Protein AF-A0A381PKL9-F1 (afdb_monomer_lite)

Organism: NCBI:txid408172

Radius of gyration: 19.22 Å; chains: 1; bounding box: 42×40×53 Å

Sequence (107 aa):
MIEPESISKLIPVLVLLILGIIESLGGLYFNDKRSKNDLTIELVCLTILPTLIQPTILAFVLFVMDLWFPFYEDYFINLFLLWHILAFIIFDDLTQYLWHRFSHENA

Structure (mmCIF, N/CA/C/O backbone):
data_AF-A0A381PKL9-F1
#
_entry.id   AF-A0A381PKL9-F1
#
loop_
_atom_site.group_PDB
_atom_site.id
_atom_site.type_symbol
_atom_site.label_atom_id
_atom_site.label_alt_id
_atom_site.label_comp_id
_atom_site.label_asym_id
_atom_site.label_entity_id
_atom_site.label_seq_id
_atom_site.pdbx_PDB_ins_code
_atom_site.Cartn_x
_atom_site.Cartn_y
_atom_site.Cartn_z
_atom_site.occupancy
_atom_site.B_iso_or_equiv
_atom_site.auth_seq_id
_atom_site.auth_comp_id
_atom_site.auth_asym_id
_atom_site.auth_atom_id
_atom_site.pdbx_PDB_model_num
ATOM 1 N N . MET A 1 1 ? 20.133 -21.449 5.971 1.00 54.34 1 MET A N 1
ATOM 2 C CA . MET A 1 1 ? 20.560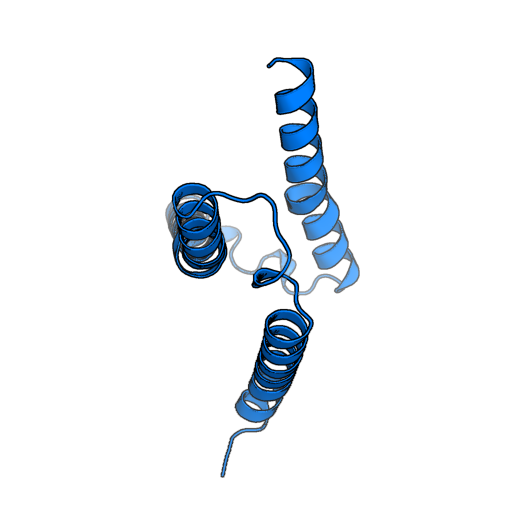 -20.045 6.161 1.00 54.34 1 MET A CA 1
ATOM 3 C C . MET A 1 1 ? 19.374 -19.170 5.816 1.00 54.34 1 MET A C 1
ATOM 5 O O . MET A 1 1 ? 18.737 -19.455 4.815 1.00 54.34 1 MET A O 1
ATOM 9 N N . ILE A 1 2 ? 19.030 -18.195 6.657 1.00 70.12 2 ILE A N 1
ATOM 10 C CA . ILE A 1 2 ? 17.964 -17.234 6.336 1.00 70.12 2 ILE A CA 1
ATOM 11 C C . ILE A 1 2 ? 18.514 -16.300 5.256 1.00 70.12 2 ILE A C 1
ATOM 13 O O . ILE A 1 2 ? 19.627 -15.795 5.404 1.00 70.12 2 ILE A O 1
ATOM 17 N N . GLU A 1 3 ? 17.773 -16.109 4.167 1.00 79.81 3 GLU A N 1
ATOM 18 C CA . GLU A 1 3 ? 18.209 -15.233 3.082 1.00 79.81 3 GLU A CA 1
ATOM 19 C C . GLU A 1 3 ? 18.245 -13.764 3.535 1.00 79.81 3 GLU A C 1
ATOM 21 O O . GLU A 1 3 ? 17.387 -13.343 4.317 1.00 79.81 3 GLU A O 1
ATOM 26 N N . PRO A 1 4 ? 19.206 -12.954 3.059 1.00 76.06 4 PRO A N 1
ATOM 27 C CA . PRO A 1 4 ? 19.341 -11.553 3.465 1.00 76.06 4 PRO A CA 1
ATOM 28 C C . PRO A 1 4 ? 18.072 -10.726 3.200 1.00 76.06 4 PRO A C 1
ATOM 30 O O . PRO A 1 4 ? 17.734 -9.843 3.988 1.00 76.06 4 PRO A O 1
ATOM 33 N N . GLU A 1 5 ? 17.311 -11.066 2.158 1.00 74.38 5 GLU A N 1
ATOM 34 C CA . GLU A 1 5 ? 15.999 -10.476 1.875 1.00 74.38 5 GLU A CA 1
ATOM 35 C C . GLU A 1 5 ? 14.967 -10.790 2.974 1.00 74.38 5 GLU A C 1
ATOM 37 O O . GLU A 1 5 ? 14.218 -9.915 3.413 1.00 74.38 5 GLU A O 1
ATOM 42 N N . SER A 1 6 ? 14.970 -12.027 3.480 1.00 78.31 6 SER A N 1
ATOM 43 C CA . SER A 1 6 ? 14.110 -12.434 4.594 1.00 78.31 6 SER A CA 1
ATOM 44 C C . SER A 1 6 ? 14.486 -11.698 5.880 1.00 78.31 6 SER A C 1
ATOM 46 O O . SER A 1 6 ? 13.598 -11.294 6.621 1.00 78.31 6 SER A O 1
ATOM 48 N N . ILE A 1 7 ? 15.779 -11.451 6.124 1.00 78.00 7 ILE A N 1
ATOM 49 C CA . ILE A 1 7 ? 16.251 -10.663 7.277 1.00 78.00 7 ILE A CA 1
ATOM 50 C C . ILE A 1 7 ? 15.769 -9.207 7.179 1.00 78.00 7 ILE A C 1
ATOM 52 O O . ILE A 1 7 ? 15.279 -8.660 8.165 1.00 78.00 7 ILE A O 1
ATOM 56 N N . SER A 1 8 ? 15.848 -8.593 5.992 1.00 75.06 8 SER A N 1
ATOM 57 C CA . SER A 1 8 ? 15.403 -7.210 5.768 1.00 75.06 8 SER A CA 1
ATOM 58 C C . SER A 1 8 ? 13.904 -7.024 6.020 1.00 75.06 8 SER A C 1
ATOM 60 O O . SER A 1 8 ? 13.515 -6.038 6.640 1.00 75.06 8 SER A O 1
ATOM 62 N N . LYS A 1 9 ? 13.070 -7.993 5.623 1.00 80.69 9 LYS A N 1
ATOM 63 C CA . LYS A 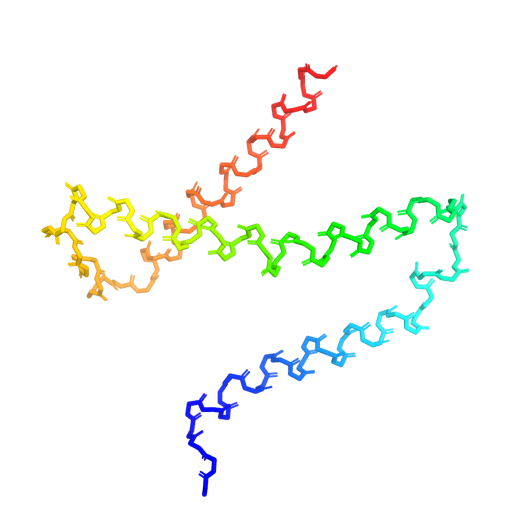1 9 ? 11.615 -7.981 5.867 1.00 80.69 9 LYS A CA 1
ATOM 64 C C . LYS A 1 9 ? 11.250 -8.214 7.337 1.00 80.69 9 LYS A C 1
ATOM 66 O O . LYS A 1 9 ? 10.241 -7.704 7.816 1.00 80.69 9 LYS A O 1
ATOM 71 N N . LEU A 1 10 ? 12.074 -8.965 8.066 1.00 84.88 10 LEU A N 1
ATOM 72 C CA . LEU A 1 10 ? 11.808 -9.358 9.452 1.00 84.88 10 LEU A CA 1
ATOM 73 C C . LEU A 1 10 ? 12.026 -8.201 10.441 1.00 84.88 10 LEU A C 1
ATOM 75 O O . LEU A 1 10 ? 11.334 -8.121 11.454 1.00 84.88 10 LEU A O 1
ATOM 79 N N . ILE A 1 11 ? 12.937 -7.273 10.123 1.00 85.25 11 ILE A N 1
ATOM 80 C CA . ILE A 1 11 ? 13.242 -6.105 10.963 1.00 85.25 11 ILE A CA 1
ATOM 81 C C . ILE A 1 11 ? 12.015 -5.182 11.135 1.00 85.25 11 ILE A C 1
ATOM 83 O O . ILE A 1 11 ? 11.621 -4.969 12.282 1.00 85.25 11 ILE A O 1
ATOM 87 N N . PRO A 1 12 ? 11.352 -4.675 10.071 1.00 85.00 12 PRO A N 1
ATOM 88 C CA . PRO A 1 12 ? 10.146 -3.855 10.212 1.00 85.00 12 PRO A CA 1
ATOM 89 C C . PRO A 1 12 ? 9.019 -4.573 10.955 1.00 85.00 12 PRO A C 1
ATOM 91 O O . PRO A 1 12 ? 8.369 -3.973 11.804 1.00 85.00 12 PRO A O 1
ATOM 94 N N . VAL A 1 13 ? 8.816 -5.866 10.676 1.00 85.38 13 VAL A N 1
ATOM 95 C CA . VAL A 1 13 ? 7.761 -6.670 11.311 1.00 85.38 13 VAL A CA 1
ATOM 96 C C . VAL A 1 13 ? 7.970 -6.750 12.820 1.00 85.38 13 VAL A C 1
ATOM 98 O O . VAL A 1 13 ? 7.037 -6.505 13.581 1.00 85.38 13 VAL A O 1
ATOM 101 N N . LEU A 1 14 ? 9.194 -7.049 13.267 1.00 89.81 14 LEU A N 1
ATOM 102 C CA . LEU A 1 14 ? 9.507 -7.094 14.694 1.00 89.81 14 LEU A CA 1
ATOM 103 C C . LEU A 1 14 ? 9.372 -5.723 15.356 1.00 89.81 14 LEU A C 1
ATOM 105 O O . LEU A 1 14 ? 8.841 -5.645 16.459 1.00 89.81 14 LEU A O 1
ATOM 109 N N . VAL A 1 15 ? 9.820 -4.652 14.693 1.00 89.62 15 VAL A N 1
ATOM 110 C CA . VAL A 1 15 ? 9.694 -3.284 15.219 1.00 89.62 15 VAL A CA 1
ATOM 111 C C . VAL A 1 15 ? 8.223 -2.917 15.416 1.00 89.62 15 VAL A C 1
ATOM 113 O O . VAL A 1 15 ? 7.853 -2.491 16.507 1.00 89.62 15 VAL A O 1
ATOM 116 N N . LEU A 1 16 ? 7.377 -3.143 14.407 1.00 85.88 16 LEU A N 1
ATOM 117 C CA . LEU A 1 16 ? 5.939 -2.873 14.491 1.00 85.88 16 LEU A CA 1
ATOM 118 C C . LEU A 1 16 ? 5.261 -3.718 15.576 1.00 85.88 16 LEU A C 1
ATOM 120 O O . LEU A 1 16 ? 4.435 -3.204 16.325 1.00 85.88 16 LEU A O 1
ATOM 124 N N . LEU A 1 17 ? 5.633 -4.993 15.705 1.00 85.38 17 LEU A N 1
ATOM 125 C CA . LEU A 1 17 ? 5.048 -5.896 16.696 1.00 85.38 17 LEU A CA 1
ATOM 126 C C . LEU A 1 17 ? 5.441 -5.509 18.129 1.00 85.38 17 LEU A C 1
ATOM 128 O O . LEU A 1 17 ? 4.589 -5.486 19.014 1.00 85.38 17 LEU A O 1
ATOM 132 N N . ILE A 1 18 ? 6.709 -5.161 18.360 1.00 90.62 18 ILE A N 1
ATOM 133 C CA . ILE A 1 18 ? 7.187 -4.700 19.670 1.00 90.62 18 ILE A CA 1
ATOM 134 C C . ILE A 1 18 ? 6.518 -3.375 20.046 1.00 90.62 18 ILE A C 1
ATOM 136 O O . ILE A 1 18 ? 6.015 -3.254 21.163 1.00 90.62 18 ILE A O 1
ATOM 140 N N . LEU A 1 19 ? 6.476 -2.402 19.129 1.00 86.25 19 LEU A N 1
ATOM 141 C CA . LEU A 1 19 ? 5.820 -1.116 19.377 1.00 86.25 19 LEU A CA 1
ATOM 142 C C . LEU A 1 19 ? 4.324 -1.294 19.652 1.00 86.25 19 LEU A C 1
ATOM 144 O O . LEU A 1 19 ? 3.834 -0.760 20.643 1.00 86.25 19 LEU A O 1
ATOM 148 N N . GLY A 1 20 ? 3.631 -2.123 18.867 1.00 81.62 20 GLY A N 1
ATOM 149 C CA . GLY A 1 20 ? 2.214 -2.419 19.078 1.00 81.62 20 GLY A CA 1
ATOM 150 C C . GLY A 1 20 ? 1.926 -3.075 20.434 1.00 81.62 20 GLY A C 1
ATOM 151 O O . GLY A 1 20 ? 0.946 -2.725 21.092 1.00 81.62 20 GLY A O 1
ATOM 152 N N . ILE A 1 21 ? 2.795 -3.979 20.909 1.00 84.81 21 ILE A N 1
ATOM 153 C CA . ILE A 1 21 ? 2.682 -4.554 22.262 1.00 84.81 21 ILE A CA 1
ATOM 154 C C . ILE A 1 21 ? 2.888 -3.474 23.330 1.00 84.81 21 ILE A C 1
ATOM 156 O O . ILE A 1 21 ? 2.112 -3.409 24.284 1.00 84.81 21 ILE A O 1
ATOM 160 N N . ILE A 1 22 ? 3.913 -2.628 23.184 1.00 87.00 22 ILE A N 1
ATOM 161 C CA . ILE A 1 22 ? 4.202 -1.549 24.138 1.00 87.00 22 ILE A CA 1
ATOM 162 C C . ILE A 1 22 ? 3.020 -0.576 24.223 1.00 87.00 22 ILE A C 1
ATOM 164 O O . ILE A 1 22 ? 2.583 -0.262 25.328 1.00 87.00 22 ILE A O 1
ATOM 168 N N . GLU A 1 23 ? 2.462 -0.144 23.092 1.00 81.06 23 GLU A N 1
ATOM 169 C CA . GLU A 1 23 ? 1.288 0.737 23.051 1.00 81.06 23 GLU A CA 1
ATOM 170 C C . GLU A 1 23 ? 0.050 0.070 23.658 1.00 81.06 23 GLU A C 1
ATOM 172 O O . GLU A 1 23 ? -0.663 0.686 24.455 1.00 81.06 23 GLU A O 1
ATOM 177 N N . SER A 1 24 ? -0.173 -1.215 23.361 1.00 75.56 24 SER A N 1
ATOM 178 C CA . SER A 1 24 ? -1.295 -1.967 23.923 1.00 75.56 24 SER A CA 1
ATOM 179 C C . SER A 1 24 ? -1.204 -2.120 25.442 1.00 75.56 24 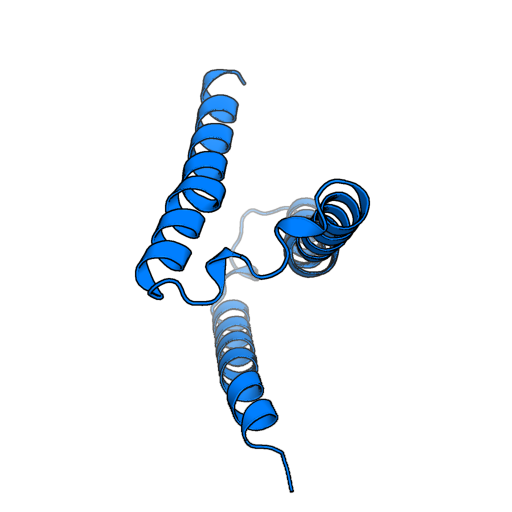SER A C 1
ATOM 181 O O . SER A 1 24 ? -2.232 -2.067 26.119 1.00 75.56 24 SER A O 1
ATOM 183 N N . LEU A 1 25 ? -0.001 -2.325 25.987 1.00 77.81 25 LEU A N 1
ATOM 184 C CA . LEU A 1 25 ? 0.238 -2.421 27.430 1.00 77.81 25 LEU A CA 1
ATOM 185 C C . LEU A 1 25 ? 0.290 -1.043 28.107 1.00 77.81 25 LEU A C 1
ATOM 187 O O . LEU A 1 25 ? -0.014 -0.937 29.293 1.00 77.81 25 LEU A O 1
ATOM 191 N N . GLY A 1 26 ? 0.620 0.014 27.359 1.00 73.88 26 GLY A N 1
ATOM 192 C CA . GLY A 1 26 ? 0.726 1.404 27.817 1.00 73.88 26 GLY A CA 1
ATOM 193 C C . GLY A 1 26 ? -0.598 2.074 28.198 1.00 73.88 26 GLY A C 1
ATOM 194 O O . GLY A 1 26 ? -0.612 3.256 28.534 1.00 73.88 26 GLY A O 1
ATOM 195 N N . GLY A 1 27 ? -1.711 1.338 28.181 1.00 67.25 27 GLY A N 1
ATOM 196 C CA . GLY A 1 27 ? -3.001 1.823 28.670 1.00 67.25 27 GLY A CA 1
ATOM 197 C C . GLY A 1 27 ? -3.921 2.403 27.600 1.00 67.25 27 GLY A C 1
ATOM 198 O O . GLY A 1 27 ? -5.021 2.824 27.960 1.00 67.25 27 GLY A O 1
ATOM 199 N N . LEU A 1 28 ? -3.528 2.367 26.316 1.00 64.62 28 LEU A N 1
ATOM 200 C CA . LEU A 1 28 ? -4.329 2.873 25.190 1.00 64.62 28 LEU A CA 1
ATOM 201 C C . LEU A 1 28 ? -5.746 2.268 25.170 1.00 64.62 28 LEU A C 1
ATOM 203 O O . LEU A 1 28 ? -6.715 2.963 24.891 1.00 64.62 28 LEU A O 1
ATOM 207 N N . TYR A 1 29 ? -5.867 0.990 25.546 1.00 63.03 29 TYR A N 1
ATOM 208 C CA . TYR A 1 29 ? -7.133 0.246 25.548 1.00 63.03 29 TYR A CA 1
ATOM 209 C C . TYR A 1 29 ? -7.793 0.103 26.929 1.00 63.03 29 TYR A C 1
ATOM 211 O O . TYR A 1 29 ? -8.882 -0.459 27.029 1.00 63.03 29 TYR A O 1
ATOM 219 N N . PHE A 1 30 ? -7.144 0.564 28.005 1.00 61.84 30 PHE A N 1
ATOM 220 C CA . PHE A 1 30 ? -7.594 0.299 29.380 1.00 61.84 30 PHE A CA 1
ATOM 221 C C . PHE A 1 30 ? -8.246 1.507 30.068 1.00 61.84 30 PHE A C 1
ATOM 223 O O . PHE A 1 30 ? -9.025 1.314 30.999 1.00 61.84 30 PHE A O 1
ATOM 230 N N . ASN A 1 31 ? -7.971 2.734 29.615 1.00 59.03 31 ASN A N 1
ATOM 231 C CA . ASN A 1 31 ? -8.471 3.975 30.220 1.00 59.03 31 ASN A CA 1
ATOM 232 C C . ASN A 1 31 ? -9.387 4.755 29.267 1.00 59.03 31 ASN A C 1
ATOM 234 O O . ASN A 1 31 ? -9.079 5.888 28.899 1.00 59.03 31 ASN A O 1
ATOM 238 N N . ASP A 1 32 ? -10.522 4.175 28.872 1.00 61.28 32 ASP A N 1
ATOM 239 C CA . ASP A 1 32 ? -11.417 4.835 27.916 1.00 61.28 32 ASP A CA 1
ATOM 240 C C . ASP A 1 32 ? -12.891 4.847 28.360 1.00 61.28 32 ASP A C 1
ATOM 242 O O . ASP A 1 32 ? -13.383 3.927 29.014 1.00 61.28 32 ASP A O 1
ATOM 246 N N . LYS A 1 33 ? -13.622 5.899 27.971 1.00 65.31 33 LYS A N 1
ATOM 247 C CA . LYS A 1 33 ? -15.080 6.080 28.166 1.00 65.31 33 LYS A CA 1
ATOM 248 C C . LYS A 1 33 ? -15.908 5.235 27.186 1.00 65.31 33 LYS A C 1
ATOM 250 O O . LYS A 1 33 ? -17.068 5.537 26.906 1.00 65.31 33 LYS A O 1
ATOM 255 N N . ARG A 1 34 ? -15.282 4.225 26.604 1.00 62.81 34 ARG A N 1
ATOM 256 C CA . ARG A 1 34 ? -15.654 3.650 25.325 1.00 62.81 34 ARG A CA 1
ATOM 257 C C . ARG A 1 34 ? -16.500 2.401 25.489 1.00 62.81 34 ARG A C 1
ATOM 259 O O . ARG A 1 34 ? -16.293 1.603 26.403 1.00 62.81 34 ARG A O 1
ATOM 266 N N . SER A 1 35 ? -17.484 2.229 24.610 1.00 77.56 35 SER A N 1
ATOM 267 C CA . SER A 1 35 ? -18.346 1.054 24.667 1.00 77.56 35 SER A CA 1
ATOM 268 C C . SER A 1 35 ? -17.627 -0.178 24.102 1.00 77.56 35 SER A C 1
ATOM 270 O O . SER A 1 35 ? -16.728 -0.080 23.264 1.00 77.56 35 SER A O 1
ATOM 272 N N . LYS A 1 36 ? -18.054 -1.378 24.519 1.00 77.56 36 LYS A N 1
ATOM 273 C CA . LYS A 1 36 ? -17.549 -2.643 23.946 1.00 77.56 36 LYS A CA 1
ATOM 274 C C . LYS A 1 36 ? -17.770 -2.728 22.427 1.00 77.56 36 LYS A C 1
ATOM 276 O O . LYS A 1 36 ? -16.990 -3.378 21.732 1.00 77.56 36 LYS A O 1
ATOM 281 N N . ASN A 1 37 ? -18.809 -2.062 21.919 1.00 82.06 37 ASN A N 1
ATOM 282 C CA . ASN A 1 37 ? -19.105 -2.008 20.490 1.00 82.06 37 ASN A CA 1
ATOM 283 C C . ASN A 1 37 ? -18.056 -1.181 19.747 1.00 82.06 37 ASN A C 1
ATOM 285 O O . ASN A 1 37 ? -17.534 -1.643 18.738 1.00 82.06 37 ASN A O 1
ATOM 289 N N . ASP A 1 38 ? -17.683 -0.020 20.284 1.00 81.56 38 ASP A N 1
ATOM 290 C CA . ASP A 1 38 ? -16.673 0.837 19.663 1.00 81.56 38 ASP A CA 1
ATOM 291 C C . ASP A 1 38 ? -15.324 0.116 19.600 1.00 81.56 38 ASP A C 1
ATOM 293 O O . ASP A 1 38 ? -14.655 0.158 18.572 1.00 81.56 38 ASP A O 1
ATOM 297 N N . LEU A 1 39 ? -14.921 -0.579 20.677 1.00 82.06 39 LEU A N 1
ATOM 298 C CA . LEU A 1 39 ? -13.691 -1.390 20.708 1.00 82.06 39 LEU A CA 1
ATOM 299 C C . LEU A 1 39 ? -13.688 -2.468 19.618 1.00 82.06 39 LEU A C 1
ATOM 301 O O . LEU A 1 39 ? -12.689 -2.667 18.932 1.00 82.06 39 LEU A O 1
ATOM 305 N N . THR A 1 40 ? -14.826 -3.138 19.437 1.00 85.38 40 THR A N 1
ATOM 306 C CA . THR A 1 40 ? -14.979 -4.170 18.408 1.00 85.38 40 THR A CA 1
ATOM 307 C C . THR A 1 40 ? -14.858 -3.569 17.009 1.00 85.38 40 THR A C 1
ATOM 309 O O . THR A 1 40 ? -14.142 -4.119 16.179 1.00 85.38 40 THR A O 1
ATOM 312 N N . ILE A 1 41 ? -15.512 -2.430 16.752 1.00 87.25 41 ILE A N 1
ATOM 313 C CA . ILE A 1 41 ? -15.462 -1.749 15.451 1.00 87.25 41 ILE A CA 1
ATOM 314 C C . ILE A 1 41 ? -14.032 -1.334 15.112 1.00 87.25 41 ILE A C 1
ATOM 316 O O . ILE A 1 41 ? -13.570 -1.620 14.014 1.00 87.25 41 ILE A O 1
ATOM 320 N N . GLU A 1 42 ? -13.301 -0.724 16.043 1.00 85.50 42 GLU A N 1
ATOM 321 C CA . GLU A 1 42 ? -11.907 -0.347 15.787 1.00 85.50 42 GLU A CA 1
ATOM 322 C C . GLU A 1 42 ? -11.019 -1.555 15.551 1.00 85.50 42 GLU A C 1
ATOM 324 O O . GLU A 1 42 ? -10.254 -1.524 14.601 1.00 85.50 42 GLU A O 1
ATOM 329 N N . LEU A 1 43 ? -11.120 -2.623 16.349 1.00 85.69 43 LEU A N 1
ATOM 330 C CA . LEU A 1 43 ? -10.279 -3.803 16.139 1.00 85.69 43 LEU A CA 1
ATOM 331 C C . LEU A 1 43 ? -10.555 -4.438 14.768 1.00 85.69 43 LEU A C 1
ATOM 333 O O . LEU A 1 43 ? -9.629 -4.833 14.055 1.00 85.69 43 LEU A O 1
ATOM 337 N N . VAL A 1 44 ? -11.831 -4.494 14.379 1.00 90.62 44 VAL A N 1
ATOM 338 C CA . VAL A 1 44 ? -12.261 -4.978 13.066 1.00 90.62 44 VAL A CA 1
ATOM 339 C C . VAL A 1 44 ? -11.719 -4.073 11.959 1.00 90.62 44 VAL A C 1
ATOM 341 O O . VAL A 1 44 ? -11.101 -4.581 11.030 1.00 90.62 44 VAL A O 1
ATOM 344 N N . CYS A 1 45 ? -11.874 -2.753 12.058 1.00 87.06 45 CYS A N 1
ATOM 345 C CA . CYS A 1 45 ? -11.375 -1.801 11.063 1.00 87.06 45 CYS A CA 1
ATOM 346 C C . CYS A 1 45 ? -9.842 -1.785 10.975 1.00 87.06 45 CYS A C 1
ATOM 348 O O . CYS A 1 45 ? -9.302 -1.823 9.871 1.00 87.06 45 CYS A O 1
ATOM 350 N N . LEU A 1 46 ? -9.148 -1.802 12.114 1.00 85.88 46 LEU A N 1
ATOM 351 C CA . LEU A 1 46 ? -7.689 -1.861 12.219 1.00 85.88 46 LEU A CA 1
ATOM 352 C C . LEU A 1 46 ? -7.131 -3.131 11.576 1.00 85.88 46 LEU A C 1
ATOM 354 O O . LEU A 1 46 ? -6.047 -3.102 11.007 1.00 85.88 46 LEU A O 1
ATOM 358 N N . THR A 1 47 ? -7.872 -4.239 11.639 1.00 86.62 47 THR A N 1
ATOM 359 C CA . THR A 1 47 ? -7.457 -5.498 11.013 1.00 86.62 47 THR A CA 1
ATOM 360 C C . THR A 1 47 ? -7.828 -5.528 9.533 1.00 86.62 47 THR A C 1
ATOM 362 O O . THR A 1 47 ? -6.974 -5.779 8.686 1.00 86.62 47 THR A O 1
ATOM 365 N N . ILE A 1 48 ? -9.092 -5.265 9.191 1.00 92.62 48 ILE A N 1
ATOM 366 C CA . ILE A 1 48 ? -9.626 -5.413 7.830 1.00 92.62 48 ILE A CA 1
ATOM 367 C C . ILE A 1 48 ? -8.962 -4.440 6.853 1.00 92.62 48 ILE A C 1
ATOM 369 O O . ILE A 1 48 ? -8.660 -4.828 5.724 1.00 92.62 48 ILE A O 1
ATOM 373 N N . LEU A 1 49 ? -8.720 -3.193 7.260 1.00 88.00 49 LEU A N 1
ATOM 374 C CA . LEU A 1 49 ? -8.199 -2.171 6.356 1.00 88.00 49 LEU A CA 1
ATOM 375 C C . LEU A 1 49 ? -6.811 -2.539 5.777 1.00 88.00 49 LEU A C 1
ATOM 377 O O . LEU A 1 49 ? -6.707 -2.620 4.551 1.00 88.00 49 LEU A O 1
ATOM 381 N N . PRO A 1 50 ? -5.776 -2.842 6.588 1.00 86.38 50 PRO A N 1
ATOM 382 C CA . PRO A 1 50 ? -4.454 -3.196 6.070 1.00 86.38 50 PRO A CA 1
ATOM 383 C C . PRO A 1 50 ? -4.335 -4.639 5.570 1.00 86.38 50 PRO A C 1
ATOM 385 O O . PRO A 1 50 ? -3.501 -4.909 4.711 1.00 86.38 50 PRO A O 1
ATOM 388 N N . THR A 1 51 ? -5.127 -5.587 6.090 1.00 86.69 51 THR A N 1
ATOM 389 C CA . THR A 1 51 ? -4.965 -7.011 5.723 1.00 86.69 51 THR A CA 1
ATOM 390 C C . THR A 1 51 ? -5.837 -7.448 4.555 1.00 86.69 51 THR A C 1
ATOM 392 O O . THR A 1 51 ? -5.473 -8.388 3.851 1.00 86.69 51 THR A O 1
ATOM 395 N N . LEU A 1 52 ? -6.974 -6.783 4.335 1.00 91.69 52 LEU A N 1
ATOM 396 C CA . LEU A 1 52 ? -7.932 -7.162 3.303 1.00 91.69 52 LEU A CA 1
ATOM 397 C C . LEU A 1 52 ? -8.129 -6.046 2.285 1.00 91.69 52 LEU A C 1
ATOM 399 O O . LEU A 1 52 ? -7.905 -6.272 1.099 1.00 91.69 52 LEU A O 1
ATOM 403 N N . ILE A 1 53 ? -8.525 -4.849 2.720 1.00 92.62 53 ILE A N 1
ATOM 404 C CA . ILE A 1 53 ? -8.931 -3.782 1.794 1.00 92.62 53 ILE A CA 1
ATOM 405 C C . ILE A 1 53 ? -7.742 -3.286 0.967 1.00 92.62 53 ILE A C 1
ATOM 407 O O . ILE A 1 53 ? -7.808 -3.331 -0.259 1.00 92.62 53 ILE A O 1
ATOM 411 N N . GLN A 1 54 ? -6.642 -2.880 1.608 1.00 89.81 54 GLN A N 1
ATOM 412 C CA . GLN A 1 54 ? -5.460 -2.371 0.903 1.00 89.81 54 GLN A CA 1
ATOM 413 C C . GLN A 1 54 ? -4.849 -3.406 -0.069 1.00 89.81 54 GLN A C 1
ATOM 415 O O . GLN A 1 54 ? -4.671 -3.069 -1.242 1.00 89.81 54 GLN A O 1
ATOM 420 N N . PRO A 1 55 ? -4.602 -4.677 0.322 1.00 92.12 55 PRO A N 1
ATOM 421 C CA . PRO A 1 55 ? -4.088 -5.685 -0.607 1.00 92.12 55 PRO A CA 1
ATOM 422 C C . PRO A 1 55 ? -5.060 -6.014 -1.743 1.00 92.12 55 PRO A C 1
ATOM 424 O O . PRO A 1 55 ? -4.623 -6.240 -2.869 1.00 92.12 55 PRO A O 1
ATOM 427 N N . THR A 1 56 ? -6.372 -6.014 -1.476 1.00 96.62 56 THR A N 1
ATOM 428 C CA . THR A 1 56 ? -7.389 -6.254 -2.513 1.00 96.62 56 THR A CA 1
ATOM 429 C C . THR A 1 56 ? -7.390 -5.134 -3.545 1.00 96.62 56 THR A C 1
ATOM 431 O O . THR A 1 56 ? -7.439 -5.419 -4.738 1.00 96.62 56 THR A O 1
ATOM 434 N N . ILE A 1 57 ? -7.292 -3.873 -3.110 1.00 93.75 57 ILE A N 1
ATOM 435 C CA . ILE A 1 57 ? -7.179 -2.726 -4.020 1.00 93.75 57 ILE A CA 1
ATOM 436 C C . ILE A 1 57 ? -5.916 -2.860 -4.872 1.00 93.75 57 ILE A C 1
ATOM 438 O O . ILE A 1 57 ? -6.002 -2.737 -6.091 1.00 93.75 57 ILE A O 1
ATOM 442 N N . LEU A 1 58 ? -4.768 -3.177 -4.265 1.00 93.06 58 LEU A N 1
ATOM 443 C CA . LEU A 1 58 ? -3.518 -3.367 -5.002 1.00 93.06 58 LEU A CA 1
ATOM 444 C C . LEU A 1 58 ? -3.636 -4.485 -6.049 1.00 93.06 58 LEU A C 1
ATOM 446 O O . LEU A 1 58 ? -3.325 -4.267 -7.217 1.00 93.06 58 LEU A O 1
ATOM 450 N N . ALA A 1 59 ? -4.129 -5.662 -5.655 1.00 95.00 59 ALA A N 1
ATOM 451 C CA . ALA A 1 59 ? -4.310 -6.793 -6.562 1.00 95.00 59 ALA A CA 1
ATOM 452 C C . ALA A 1 59 ? -5.292 -6.469 -7.698 1.00 95.00 59 ALA A C 1
ATOM 454 O O . ALA A 1 59 ? -5.043 -6.816 -8.851 1.00 95.00 59 ALA A O 1
ATOM 455 N N . PHE A 1 60 ? -6.386 -5.772 -7.386 1.00 96.75 60 PHE A N 1
ATOM 456 C CA . PHE A 1 60 ? -7.367 -5.336 -8.372 1.00 96.75 60 PHE A CA 1
ATOM 457 C C . PHE A 1 60 ? -6.768 -4.344 -9.375 1.00 96.75 60 PHE A C 1
ATOM 459 O O . PHE A 1 60 ? -6.957 -4.509 -10.578 1.00 96.75 60 PHE A O 1
ATOM 466 N N . VAL A 1 61 ? -6.018 -3.345 -8.903 1.00 94.00 61 VAL A N 1
ATOM 467 C CA . VAL A 1 61 ? -5.358 -2.363 -9.776 1.00 94.00 61 VAL A CA 1
ATOM 468 C C . VAL A 1 61 ? -4.339 -3.047 -10.683 1.00 94.00 61 VAL A C 1
ATOM 470 O O . VAL A 1 61 ? -4.364 -2.800 -11.885 1.00 94.00 61 VAL A O 1
ATOM 473 N N . LEU A 1 62 ? -3.502 -3.944 -10.148 1.00 94.00 62 LEU A N 1
ATOM 474 C CA . LEU A 1 62 ? -2.544 -4.711 -10.953 1.00 94.00 62 LEU A CA 1
ATOM 475 C C . LEU A 1 62 ? -3.253 -5.547 -12.025 1.00 94.00 62 LEU A C 1
ATOM 477 O O . LEU A 1 62 ? -2.871 -5.489 -13.188 1.00 94.00 62 LEU A O 1
ATOM 481 N N . PHE A 1 63 ? -4.329 -6.250 -11.661 1.00 96.38 63 PHE A N 1
ATOM 482 C CA . PHE A 1 63 ? -5.126 -7.035 -12.606 1.00 96.38 63 PHE A CA 1
ATOM 483 C C . PHE A 1 63 ? -5.726 -6.177 -13.732 1.00 96.38 63 PHE A C 1
ATOM 485 O O . PHE A 1 63 ? -5.669 -6.550 -14.903 1.00 96.38 63 PHE A O 1
ATOM 492 N N . VAL A 1 64 ? -6.301 -5.016 -13.400 1.00 97.31 64 VAL A N 1
ATOM 493 C CA . VAL A 1 64 ? -6.893 -4.113 -14.399 1.00 97.31 64 VAL A CA 1
ATOM 494 C C . VAL A 1 64 ? -5.820 -3.498 -15.301 1.00 97.31 64 VAL A C 1
ATOM 496 O O . VAL A 1 64 ? -6.032 -3.399 -16.510 1.00 97.31 64 VAL A O 1
ATOM 499 N N . MET A 1 65 ? -4.678 -3.099 -14.737 1.00 95.38 65 MET A N 1
ATOM 500 C CA . MET A 1 65 ? -3.559 -2.530 -15.494 1.00 95.38 65 MET A CA 1
ATOM 501 C C . MET A 1 65 ? -2.938 -3.545 -16.449 1.00 95.38 65 MET A C 1
ATOM 503 O O . MET A 1 65 ? -2.724 -3.204 -17.606 1.00 95.38 65 MET A O 1
ATOM 507 N N . ASP A 1 66 ? -2.733 -4.786 -16.016 1.00 95.06 66 ASP A N 1
ATOM 508 C CA . ASP A 1 66 ? -2.218 -5.855 -16.877 1.00 95.06 66 ASP A CA 1
ATOM 509 C C . ASP A 1 66 ? -3.175 -6.149 -18.048 1.00 95.06 66 ASP A C 1
ATOM 511 O O . ASP A 1 66 ? -2.775 -6.247 -19.207 1.00 95.06 66 ASP A O 1
ATOM 515 N N . LEU A 1 67 ? -4.485 -6.176 -17.779 1.00 96.81 67 LEU A N 1
ATOM 516 C CA . LEU A 1 67 ? -5.486 -6.474 -18.802 1.00 96.81 67 LEU A CA 1
ATOM 517 C C . LEU A 1 67 ? -5.666 -5.343 -19.838 1.00 96.81 67 LEU A C 1
ATOM 519 O O . LEU A 1 67 ? -5.911 -5.627 -21.011 1.00 96.81 67 LEU A O 1
ATOM 523 N N . TRP A 1 68 ? -5.599 -4.071 -19.426 1.00 97.50 68 TRP A N 1
ATOM 524 C CA . TRP A 1 68 ? -5.942 -2.922 -20.286 1.00 97.50 68 TRP A CA 1
ATOM 525 C C . TRP A 1 68 ? -4.721 -2.126 -20.761 1.00 97.50 68 TRP A C 1
ATOM 527 O O . TRP A 1 68 ? -4.777 -1.479 -21.807 1.00 97.50 68 TRP A O 1
ATOM 537 N N . PHE A 1 69 ? -3.621 -2.165 -20.011 1.00 95.88 69 PHE A N 1
ATOM 538 C CA . PHE A 1 69 ? -2.434 -1.329 -20.193 1.00 95.88 69 PHE A CA 1
ATOM 539 C C . PHE A 1 69 ? -1.106 -2.116 -20.088 1.00 95.88 69 PHE A C 1
ATOM 541 O O . PHE A 1 69 ? -0.148 -1.595 -19.511 1.00 95.88 69 PHE A O 1
ATOM 548 N N . PRO A 1 70 ? -0.979 -3.317 -20.694 1.00 93.94 70 PRO A N 1
ATOM 549 C CA . PRO A 1 70 ? 0.197 -4.177 -20.508 1.00 93.94 70 PRO A CA 1
ATOM 550 C C . PRO A 1 70 ? 1.503 -3.531 -20.996 1.00 93.94 70 PRO A C 1
ATOM 552 O O . PRO A 1 70 ? 2.577 -3.787 -20.472 1.00 93.94 70 PRO A O 1
ATOM 555 N N . PHE A 1 71 ? 1.433 -2.629 -21.980 1.00 95.50 71 PHE A N 1
ATOM 556 C CA . PHE A 1 71 ? 2.613 -1.950 -22.529 1.00 95.50 71 PHE A CA 1
ATOM 557 C C . PHE A 1 71 ? 3.290 -0.970 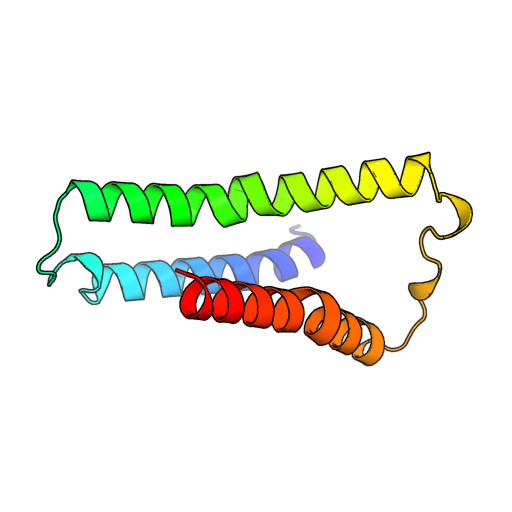-21.558 1.00 95.50 71 PHE A C 1
ATOM 559 O O . PHE A 1 71 ? 4.397 -0.516 -21.841 1.00 95.50 71 PHE A O 1
ATOM 566 N N . TYR A 1 72 ? 2.622 -0.607 -20.459 1.00 92.75 72 TYR A N 1
ATOM 567 C CA . TYR A 1 72 ? 3.162 0.291 -19.437 1.00 92.75 72 TYR A CA 1
ATOM 568 C C . TYR A 1 72 ? 3.732 -0.448 -18.222 1.00 92.75 72 TYR A C 1
ATOM 570 O O . TYR A 1 72 ? 4.204 0.210 -17.291 1.00 92.75 72 TYR A O 1
ATOM 578 N N . GLU A 1 73 ? 3.710 -1.784 -18.225 1.00 91.62 73 GLU A N 1
ATOM 579 C CA . GLU A 1 73 ? 4.371 -2.582 -17.195 1.00 91.62 73 GLU A CA 1
ATOM 580 C C . GLU A 1 73 ? 5.848 -2.170 -17.082 1.00 91.62 73 GLU A C 1
ATOM 582 O O . GLU A 1 73 ? 6.539 -1.965 -18.083 1.00 91.62 73 GLU A O 1
ATOM 587 N N . ASP A 1 74 ? 6.301 -1.946 -15.847 1.00 93.12 74 ASP A N 1
ATOM 588 C CA . ASP A 1 74 ? 7.662 -1.526 -15.492 1.00 93.12 74 ASP A CA 1
ATOM 589 C C . ASP A 1 74 ? 8.197 -0.245 -16.159 1.00 93.12 74 ASP A C 1
ATOM 591 O O . ASP A 1 74 ? 9.374 0.094 -16.007 1.00 93.12 74 ASP A O 1
ATOM 595 N N . TYR A 1 75 ? 7.351 0.546 -16.828 1.00 93.62 75 TYR A N 1
ATOM 596 C CA . TYR A 1 75 ? 7.790 1.715 -17.601 1.00 93.62 75 TYR A CA 1
ATOM 597 C C . TYR A 1 75 ? 8.580 2.742 -16.767 1.00 93.62 75 TYR A C 1
ATOM 599 O O . TYR A 1 75 ? 9.484 3.414 -17.269 1.00 93.62 75 TYR A O 1
ATOM 607 N N . PHE A 1 76 ? 8.276 2.844 -15.471 1.00 92.00 76 PHE A N 1
ATOM 608 C CA . PHE A 1 76 ? 8.900 3.795 -14.551 1.00 92.00 76 PHE A CA 1
ATOM 609 C C . PHE A 1 76 ? 9.951 3.188 -13.616 1.00 92.00 76 PHE A C 1
ATOM 611 O O . PHE A 1 76 ? 10.524 3.924 -12.816 1.00 92.00 76 PHE A O 1
ATOM 618 N N . ILE A 1 77 ? 10.273 1.894 -13.738 1.00 93.69 77 ILE A N 1
ATOM 619 C CA . ILE A 1 77 ? 11.133 1.183 -12.774 1.00 93.69 77 ILE A CA 1
ATOM 620 C C . ILE A 1 77 ? 12.531 1.809 -12.619 1.00 93.69 77 ILE A C 1
ATOM 622 O O . ILE A 1 77 ? 13.127 1.771 -11.547 1.00 93.69 77 ILE A O 1
ATOM 626 N N . ASN A 1 78 ? 13.042 2.438 -13.683 1.00 94.88 78 ASN A N 1
ATOM 627 C CA . ASN A 1 78 ? 14.361 3.074 -13.709 1.00 94.88 78 ASN A CA 1
ATOM 628 C C . ASN A 1 78 ? 14.349 4.548 -13.264 1.00 94.88 78 ASN A C 1
ATOM 630 O O . ASN A 1 78 ? 15.396 5.202 -13.285 1.00 94.88 78 ASN A O 1
ATOM 634 N N . LEU A 1 79 ? 13.190 5.111 -12.899 1.00 95.06 79 LEU A N 1
ATOM 635 C CA . LEU A 1 79 ? 13.133 6.477 -12.388 1.00 95.06 79 LEU A CA 1
ATOM 636 C C . LEU A 1 79 ? 13.835 6.587 -11.034 1.00 95.06 79 LEU A C 1
ATOM 638 O O . LEU A 1 79 ? 13.847 5.671 -10.213 1.00 95.06 79 LEU A O 1
ATOM 642 N N . PHE A 1 80 ? 14.385 7.770 -10.772 1.00 96.19 80 PHE A N 1
ATOM 643 C CA . PHE A 1 80 ? 14.960 8.075 -9.471 1.00 96.19 80 PHE A CA 1
ATOM 644 C C . PHE A 1 80 ? 13.920 7.891 -8.352 1.00 96.19 80 PHE A C 1
ATOM 646 O O . PHE A 1 80 ? 12.768 8.296 -8.500 1.00 96.19 80 PHE A O 1
ATOM 653 N N . LEU A 1 81 ? 14.333 7.318 -7.215 1.00 94.19 81 LEU A N 1
ATOM 654 C CA . LEU A 1 81 ? 13.455 6.977 -6.086 1.00 94.19 81 LEU A CA 1
ATOM 655 C C . LEU A 1 81 ? 12.552 8.140 -5.642 1.00 94.19 81 LEU A C 1
ATOM 657 O O . LEU A 1 81 ? 11.389 7.917 -5.315 1.00 94.19 81 LEU A O 1
ATOM 661 N N . LEU A 1 82 ? 13.047 9.383 -5.679 1.00 96.12 82 LEU A N 1
ATOM 662 C CA . LEU A 1 82 ? 12.234 10.542 -5.297 1.00 96.12 82 LEU A CA 1
ATOM 663 C C . LEU A 1 82 ? 10.991 10.726 -6.174 1.00 96.12 82 LEU A C 1
ATOM 665 O O . LEU A 1 82 ? 9.989 11.212 -5.668 1.00 96.12 82 LEU A O 1
ATOM 669 N N . TRP A 1 83 ? 11.008 10.316 -7.445 1.00 95.62 83 TRP A N 1
ATOM 670 C CA . TRP A 1 83 ? 9.813 10.382 -8.292 1.00 95.62 83 TRP A CA 1
ATOM 671 C C . TRP A 1 83 ? 8.727 9.412 -7.838 1.00 95.62 83 TRP A C 1
ATOM 673 O O . TRP A 1 83 ? 7.555 9.773 -7.839 1.00 95.62 83 TRP A O 1
ATOM 683 N N . HIS A 1 84 ? 9.116 8.224 -7.377 1.00 92.75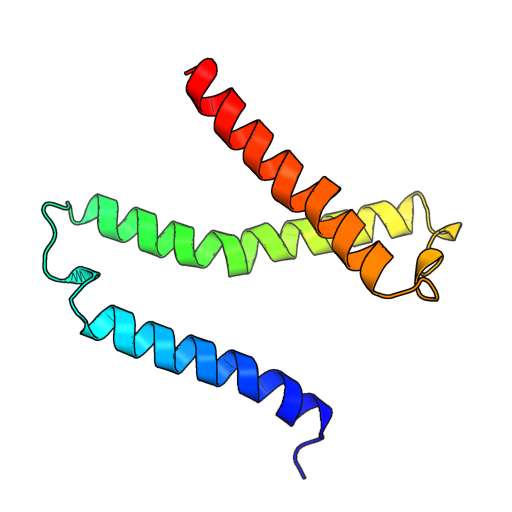 84 HIS A N 1
ATOM 684 C CA . HIS A 1 84 ? 8.187 7.256 -6.801 1.00 92.75 84 HIS A CA 1
ATOM 685 C C . HIS A 1 84 ? 7.589 7.778 -5.489 1.00 92.75 84 HIS A C 1
ATOM 687 O O . HIS A 1 84 ? 6.381 7.705 -5.288 1.00 92.75 84 HIS A O 1
ATOM 693 N N . ILE A 1 85 ? 8.419 8.379 -4.629 1.00 95.12 85 ILE A N 1
ATOM 694 C CA . ILE A 1 85 ? 7.962 8.987 -3.370 1.00 95.12 85 ILE A CA 1
ATOM 695 C C . ILE A 1 85 ? 7.018 10.166 -3.642 1.00 95.12 85 ILE A C 1
ATOM 697 O O . ILE A 1 85 ? 5.969 10.267 -3.014 1.00 95.12 85 ILE A O 1
ATOM 701 N N . LEU A 1 86 ? 7.352 11.043 -4.592 1.00 96.38 86 LEU A N 1
ATOM 702 C CA . LEU A 1 86 ? 6.489 12.164 -4.974 1.00 96.38 86 LEU A CA 1
ATOM 703 C C . LEU A 1 86 ? 5.148 11.685 -5.534 1.00 96.38 86 LEU A C 1
ATOM 705 O O . LEU A 1 86 ? 4.112 12.231 -5.162 1.00 96.38 86 LEU A O 1
ATOM 709 N N . ALA A 1 87 ? 5.156 10.659 -6.389 1.00 93.94 87 ALA A N 1
ATOM 710 C CA . ALA A 1 87 ? 3.930 10.055 -6.899 1.00 93.94 87 ALA A CA 1
ATOM 711 C C . ALA A 1 87 ? 3.072 9.495 -5.755 1.00 93.94 87 ALA A C 1
ATOM 713 O O . ALA A 1 87 ? 1.875 9.757 -5.720 1.00 93.94 87 ALA A O 1
ATOM 714 N N . PHE A 1 88 ? 3.682 8.806 -4.788 1.00 91.75 88 PHE A N 1
ATOM 715 C CA . PHE A 1 88 ? 2.981 8.291 -3.612 1.00 91.75 88 PHE A CA 1
ATOM 716 C C . PHE A 1 88 ? 2.344 9.415 -2.775 1.00 91.75 88 PHE A C 1
ATOM 718 O O . PHE A 1 88 ? 1.156 9.360 -2.479 1.00 91.75 88 PHE A O 1
ATOM 725 N N . ILE A 1 89 ? 3.082 10.489 -2.476 1.00 95.38 89 ILE A N 1
ATOM 726 C CA . ILE A 1 89 ? 2.554 11.633 -1.708 1.00 95.38 89 ILE A CA 1
ATOM 727 C C . ILE A 1 89 ? 1.374 12.300 -2.429 1.00 95.38 89 ILE A C 1
ATOM 729 O O . ILE A 1 89 ? 0.393 12.689 -1.802 1.00 95.38 89 ILE A O 1
ATOM 733 N N . ILE A 1 90 ? 1.460 12.465 -3.750 1.00 95.56 90 ILE A N 1
ATOM 734 C CA . ILE A 1 90 ? 0.426 13.171 -4.514 1.00 95.56 90 ILE A CA 1
ATOM 735 C C . ILE A 1 90 ? -0.804 12.289 -4.736 1.00 95.56 90 ILE A C 1
ATOM 737 O O . ILE A 1 90 ? -1.927 12.760 -4.572 1.00 95.56 90 ILE A O 1
ATOM 741 N N . PHE A 1 91 ? -0.619 11.040 -5.158 1.00 93.31 91 PHE A N 1
ATOM 742 C CA . PHE A 1 91 ? -1.733 10.198 -5.588 1.00 93.31 91 PHE A CA 1
ATOM 743 C C . PHE A 1 91 ? -2.372 9.407 -4.453 1.00 93.31 91 PHE A C 1
ATOM 745 O O . PHE A 1 91 ? -3.567 9.141 -4.541 1.00 93.31 91 PHE A O 1
ATOM 752 N N . ASP A 1 92 ? -1.629 9.079 -3.398 1.00 89.62 92 ASP A N 1
ATOM 753 C CA . ASP A 1 92 ? -2.155 8.357 -2.238 1.00 89.62 92 ASP A CA 1
ATOM 754 C C . ASP A 1 92 ? -2.494 9.342 -1.107 1.00 89.62 92 ASP A C 1
ATOM 756 O O . ASP A 1 92 ? -3.665 9.610 -0.840 1.00 89.62 92 ASP A O 1
ATOM 760 N N . ASP A 1 93 ? -1.483 9.987 -0.519 1.00 91.94 93 ASP A N 1
ATOM 761 C CA . ASP A 1 93 ? -1.652 10.779 0.709 1.00 91.94 93 ASP A CA 1
ATOM 762 C C . ASP A 1 93 ? -2.510 12.041 0.500 1.00 91.94 93 ASP A C 1
ATOM 764 O O . ASP A 1 93 ? -3.482 12.284 1.221 1.00 91.94 93 ASP A O 1
ATOM 768 N N . LEU A 1 94 ? -2.219 12.834 -0.538 1.00 95.50 94 LEU A N 1
ATOM 769 C CA . LEU A 1 94 ? -2.980 14.053 -0.814 1.00 95.50 94 LEU A CA 1
ATOM 770 C C . LEU A 1 94 ? -4.426 13.742 -1.224 1.00 95.50 94 LEU A C 1
ATOM 772 O O . LEU A 1 94 ? -5.338 14.451 -0.795 1.00 95.50 94 LEU A O 1
ATOM 776 N N . THR A 1 95 ? -4.669 12.701 -2.029 1.00 93.31 95 THR A N 1
ATOM 777 C CA . THR A 1 95 ? -6.044 12.343 -2.423 1.00 93.31 95 THR A CA 1
ATOM 778 C C . THR A 1 95 ? -6.841 11.822 -1.228 1.00 93.31 95 THR A C 1
ATOM 780 O O . THR A 1 95 ? -7.992 12.230 -1.048 1.00 93.31 95 THR A O 1
ATOM 783 N N . GLN A 1 96 ? -6.218 11.022 -0.355 1.00 90.06 96 GLN A N 1
ATOM 784 C CA . GLN A 1 96 ? -6.808 10.569 0.901 1.00 90.06 96 GLN A CA 1
ATOM 785 C C . GLN A 1 96 ? -7.151 11.752 1.814 1.00 90.06 96 GLN A C 1
ATOM 787 O O . GLN A 1 96 ? -8.269 11.833 2.333 1.00 90.06 96 GLN A O 1
ATOM 792 N N . TYR A 1 97 ? -6.221 12.694 1.993 1.00 93.38 97 TYR A N 1
ATOM 793 C CA . TYR A 1 97 ? -6.440 13.887 2.808 1.00 93.38 97 TYR A CA 1
ATOM 794 C C . TYR A 1 97 ? -7.591 14.742 2.270 1.00 93.38 97 TYR A C 1
ATOM 796 O O . TYR A 1 97 ? -8.467 15.162 3.032 1.00 93.38 97 TYR A O 1
ATOM 804 N N . LEU A 1 98 ? -7.618 14.984 0.956 1.00 94.38 98 LEU A N 1
ATOM 805 C CA . LEU A 1 98 ? -8.681 15.757 0.320 1.00 94.38 98 LEU A CA 1
ATOM 806 C C . LEU A 1 98 ? -10.036 15.070 0.487 1.00 94.38 98 LEU A C 1
ATOM 808 O O . LEU A 1 98 ? -10.998 15.737 0.856 1.00 94.38 98 LEU A O 1
ATOM 812 N N . TRP A 1 99 ? -10.118 13.753 0.286 1.00 91.25 99 TRP A N 1
ATOM 813 C CA . TRP A 1 99 ? -11.352 12.998 0.505 1.00 91.25 99 TRP A CA 1
ATOM 814 C C . TRP A 1 99 ? -11.842 13.093 1.951 1.00 91.25 99 TRP A C 1
ATOM 816 O O . TRP A 1 99 ? -13.021 13.361 2.197 1.00 91.25 99 TRP A O 1
ATOM 826 N N . HIS A 1 100 ? -10.935 12.924 2.915 1.00 90.94 100 HIS A N 1
ATOM 827 C CA . HIS A 1 100 ? -11.247 13.088 4.330 1.00 90.94 100 HIS A CA 1
ATOM 828 C C . HIS A 1 100 ? -11.798 14.492 4.609 1.00 90.94 100 HIS A C 1
ATOM 830 O O . HIS A 1 100 ? -12.834 14.636 5.256 1.00 90.94 100 HIS A O 1
ATOM 836 N N . ARG A 1 101 ? -11.161 15.534 4.063 1.00 92.25 101 ARG A N 1
ATOM 837 C CA . ARG A 1 101 ? -11.618 16.919 4.214 1.00 92.25 101 ARG A CA 1
ATOM 838 C C . ARG A 1 101 ? -12.989 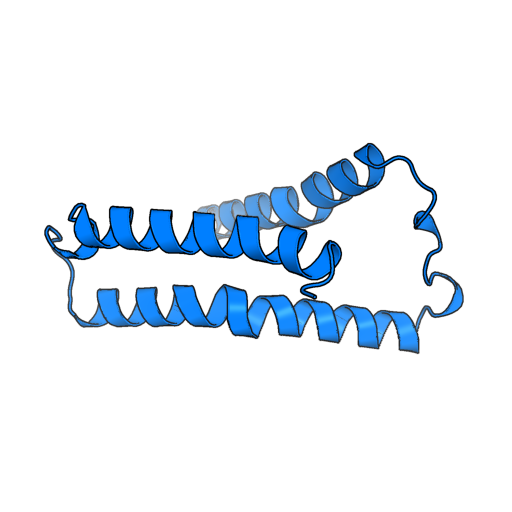17.156 3.576 1.00 92.25 101 ARG A C 1
ATOM 840 O O . ARG A 1 101 ? -13.863 17.715 4.232 1.00 92.25 101 ARG A O 1
ATOM 847 N N . PHE A 1 102 ? -13.204 16.698 2.345 1.00 93.94 102 PHE A N 1
ATOM 848 C CA . PHE A 1 102 ? -14.495 16.820 1.663 1.00 93.94 102 PHE A CA 1
ATOM 849 C C . PHE A 1 102 ? -15.618 16.085 2.393 1.00 93.94 102 PHE A C 1
ATOM 851 O O . PHE A 1 102 ? -16.762 16.534 2.352 1.00 93.94 102 PHE A O 1
ATOM 858 N N . SER A 1 103 ? -15.297 14.983 3.069 1.00 89.94 103 SER A N 1
ATOM 859 C CA . SER A 1 103 ? -16.263 14.231 3.868 1.00 89.94 103 SER A CA 1
ATOM 860 C C . SER A 1 103 ? -16.701 14.996 5.118 1.00 89.94 103 SER A C 1
ATOM 862 O O . SER A 1 103 ? -17.840 14.841 5.527 1.00 89.94 103 SER A O 1
ATOM 864 N N . HIS A 1 104 ? -15.845 15.842 5.706 1.00 88.38 104 HIS A N 1
ATOM 865 C CA . HIS A 1 104 ? -16.227 16.704 6.838 1.00 88.38 104 HIS A CA 1
ATOM 866 C C . HIS A 1 104 ? -16.974 17.965 6.408 1.00 88.38 104 HIS A C 1
ATOM 868 O O . HIS A 1 104 ? -17.845 18.433 7.131 1.00 88.38 104 HIS A O 1
ATOM 874 N N . GLU A 1 105 ? -16.633 18.534 5.250 1.00 84.75 105 GLU A N 1
ATOM 875 C CA . GLU A 1 105 ? -17.283 19.753 4.745 1.00 84.75 105 GLU A CA 1
ATOM 876 C C . GLU A 1 105 ? -18.703 19.493 4.198 1.00 84.75 105 GLU A C 1
ATOM 878 O O . GLU A 1 105 ? -19.520 20.410 4.194 1.00 84.75 105 GLU A O 1
ATOM 883 N N . ASN A 1 106 ? -19.007 18.264 3.761 1.00 70.75 106 ASN A N 1
ATOM 884 C CA . ASN A 1 106 ? -20.298 17.886 3.162 1.00 70.75 106 ASN A CA 1
ATOM 885 C C . ASN A 1 106 ? -21.135 16.902 4.012 1.00 70.75 106 ASN A C 1
ATOM 887 O O . ASN A 1 106 ? -22.081 16.316 3.479 1.00 70.75 106 ASN A O 1
ATOM 891 N N . ALA A 1 107 ? -20.773 16.684 5.282 1.00 55.09 107 ALA A N 1
ATOM 892 C CA . ALA A 1 107 ? -21.505 15.821 6.221 1.00 55.09 107 ALA A CA 1
ATOM 893 C C . ALA A 1 107 ? -22.609 16.560 6.989 1.00 55.09 107 ALA A C 1
ATOM 895 O O . ALA A 1 107 ? -22.422 17.753 7.320 1.00 55.09 107 ALA A O 1
#

pLDDT: mean 86.28, std 10.3, range [54.34, 97.5]

Secondary structure (DSSP, 8-state):
---HHHHHHHHHHHHHHHHHHHHHHTTTTTS----HHHHHHHHHHHHHIIIIIHHHHHHHHHHHHHHH-GGGTTTTTTS-HHHHHHHHIIIIIHHHHHHHHHHHHT-

Foldseek 3Di:
DQDPVNVVVVVVVVVVVVVVVCCVVVCVPPDDPDDPVVVVVCVCCVCCVVPPVVVVVVVVVVVVCCVPPVVCVCVCVPPDVVVVVVCCCVVPVVVVVVVVVVVVVVD